Protein AF-A0A821Z9A7-F1 (afdb_monomer_lite)

Secondary structure (DSSP, 8-state):
------PPP-----------EEBTTT--EE-TT--S-BBTTS-B--HHHHHHHHHHHHH-HHHH-S-B-TTT-PBBPHHHHHTTT---

Structure (mmCIF, N/CA/C/O backbone):
data_AF-A0A821Z9A7-F1
#
_entry.id   AF-A0A821Z9A7-F1
#
loop_
_atom_site.group_PDB
_atom_site.id
_atom_site.type_symbol
_atom_site.label_atom_id
_atom_site.label_alt_id
_atom_site.label_comp_id
_atom_site.label_asym_id
_atom_site.label_entity_id
_atom_site.label_seq_id
_atom_site.pdbx_PDB_ins_code
_atom_site.Cartn_x
_atom_site.Cartn_y
_atom_site.Cartn_z
_atom_site.occupancy
_atom_site.B_iso_or_equiv
_atom_site.auth_seq_id
_atom_site.auth_comp_id
_atom_site.auth_asym_id
_atom_site.auth_atom_id
_atom_site.pdbx_PDB_model_num
ATOM 1 N N . MET A 1 1 ? -37.978 41.548 34.478 1.00 46.06 1 MET A N 1
ATOM 2 C CA . MET A 1 1 ? -38.701 40.262 34.545 1.00 46.06 1 MET A CA 1
ATOM 3 C C . MET A 1 1 ? -38.134 39.360 33.465 1.00 46.06 1 MET A C 1
ATOM 5 O O . MET A 1 1 ? -38.092 39.809 32.329 1.00 46.06 1 MET A O 1
ATOM 9 N N . SER A 1 2 ? -37.730 38.141 33.854 1.00 46.34 2 SER A N 1
ATOM 10 C CA . SER A 1 2 ? -37.523 36.964 32.983 1.00 46.34 2 SER A CA 1
ATOM 11 C C . SER A 1 2 ? -36.244 37.003 32.106 1.00 46.34 2 SER A C 1
ATOM 13 O O . SER A 1 2 ? -35.933 38.025 31.522 1.00 46.34 2 SER A O 1
ATOM 15 N N . ILE A 1 3 ? -35.428 35.956 31.942 1.00 54.69 3 ILE A N 1
ATOM 16 C CA . ILE A 1 3 ? -35.506 34.543 32.340 1.00 54.69 3 ILE A CA 1
ATOM 17 C C . ILE A 1 3 ? -34.073 33.978 32.356 1.00 54.69 3 ILE A C 1
ATOM 19 O O . ILE A 1 3 ? -33.255 34.311 31.504 1.00 54.69 3 ILE A O 1
ATOM 23 N N . ARG A 1 4 ? -33.787 33.118 33.338 1.00 59.03 4 ARG A N 1
ATOM 24 C CA . ARG A 1 4 ? -32.564 32.315 33.450 1.00 59.03 4 ARG A CA 1
ATOM 25 C C . ARG A 1 4 ? -32.531 31.271 32.331 1.00 59.03 4 ARG A C 1
ATOM 27 O O . ARG A 1 4 ? -33.442 30.450 32.265 1.00 59.03 4 ARG A O 1
ATOM 34 N N . SER A 1 5 ? -31.459 31.230 31.547 1.00 55.81 5 SER A N 1
ATOM 35 C CA . SER A 1 5 ? -31.160 30.084 30.682 1.00 55.81 5 SER A CA 1
ATOM 36 C C . SER A 1 5 ? -30.172 29.177 31.405 1.00 55.81 5 SER A C 1
ATOM 38 O O . SER A 1 5 ? -28.965 29.398 31.399 1.00 55.81 5 SER A O 1
ATOM 40 N N . ASN A 1 6 ? -30.736 28.199 32.106 1.00 58.00 6 ASN A N 1
ATOM 41 C CA . ASN A 1 6 ? -30.035 27.082 32.716 1.00 58.00 6 ASN A CA 1
ATOM 42 C C . ASN A 1 6 ? -29.750 26.058 31.606 1.00 58.00 6 ASN A C 1
ATOM 44 O O . ASN A 1 6 ? -30.677 25.391 31.148 1.00 58.00 6 ASN A O 1
ATOM 48 N N . SER A 1 7 ? -28.506 25.961 31.141 1.00 62.47 7 SER A N 1
ATOM 49 C CA . SER A 1 7 ? -28.104 24.880 30.236 1.00 62.47 7 SER A CA 1
ATOM 50 C C . SER A 1 7 ? -27.842 23.616 31.059 1.00 62.47 7 SER A C 1
ATOM 52 O O . SER A 1 7 ? -27.049 23.674 32.002 1.00 62.47 7 SER A O 1
ATOM 54 N N . PRO A 1 8 ? -28.478 22.475 30.746 1.00 59.25 8 PRO A N 1
ATOM 55 C CA . PRO A 1 8 ? -28.192 21.229 31.434 1.00 59.25 8 PRO A CA 1
ATOM 56 C C . PRO A 1 8 ? -26.767 20.748 31.123 1.00 59.25 8 PRO A C 1
ATOM 58 O O . PRO A 1 8 ? -26.374 20.565 29.973 1.00 59.25 8 PRO A O 1
ATOM 61 N N . VAL A 1 9 ? -26.011 20.536 32.198 1.00 65.06 9 VAL A N 1
ATOM 62 C CA . VAL A 1 9 ? -24.884 19.598 32.297 1.00 65.06 9 VAL A CA 1
ATOM 63 C C . VAL A 1 9 ? -25.382 18.184 31.990 1.00 65.06 9 VAL A C 1
ATOM 65 O O . VAL A 1 9 ? -26.454 17.849 32.487 1.00 65.06 9 VAL A O 1
ATOM 68 N N . VAL A 1 10 ? -24.572 17.388 31.265 1.00 50.88 10 VAL A N 1
ATOM 69 C CA . VAL A 1 10 ? -24.571 15.906 31.070 1.00 50.88 10 VAL A CA 1
ATOM 70 C C . VAL A 1 10 ? -24.391 15.601 29.570 1.00 50.88 10 VAL A C 1
ATOM 72 O O . VAL A 1 10 ? -25.224 15.958 28.754 1.00 50.88 10 VAL A O 1
ATOM 75 N N . SER A 1 11 ? -23.302 14.993 29.093 1.00 50.59 11 SER A N 1
ATOM 76 C CA . SER A 1 11 ? -22.706 13.748 29.583 1.00 50.59 11 SER A CA 1
ATOM 77 C C . SER A 1 11 ? -21.211 13.679 29.264 1.00 50.59 11 SER A C 1
ATOM 79 O O . SER A 1 11 ? -20.808 13.724 28.103 1.00 50.59 11 SER A O 1
ATOM 81 N N . THR A 1 12 ? -20.385 13.469 30.281 1.00 54.91 12 THR A N 1
ATOM 82 C CA . THR A 1 12 ? -19.038 12.912 30.143 1.00 54.91 12 THR A CA 1
ATOM 83 C C . THR A 1 12 ? -19.145 11.445 29.720 1.00 54.91 12 THR A C 1
ATOM 85 O O . THR A 1 12 ? -19.181 10.546 30.553 1.00 54.91 12 THR A O 1
ATOM 88 N N . SER A 1 13 ? -19.193 11.178 28.414 1.00 50.41 13 SER A N 1
ATOM 89 C CA . SER A 1 13 ? -18.896 9.840 27.894 1.00 50.41 13 SER A CA 1
ATOM 90 C C . SER A 1 13 ? -17.408 9.760 27.598 1.00 50.41 13 SER A C 1
ATOM 92 O O . SER A 1 13 ? -16.954 10.053 26.499 1.00 50.41 13 SER A O 1
ATOM 94 N N . ASN A 1 14 ? -16.643 9.364 28.611 1.00 49.91 14 ASN A N 1
ATOM 95 C CA . ASN A 1 14 ? -15.251 8.957 28.476 1.00 49.91 14 ASN A CA 1
ATOM 96 C C . ASN A 1 14 ? -15.209 7.571 27.799 1.00 49.91 14 ASN A C 1
ATOM 98 O O . ASN A 1 14 ? -14.861 6.567 28.413 1.00 49.91 14 ASN A O 1
ATOM 102 N N . LYS A 1 15 ? -15.663 7.488 26.543 1.00 52.38 15 LYS A N 1
ATOM 103 C CA . LYS A 1 15 ? -15.278 6.402 25.645 1.00 52.38 15 LYS A CA 1
ATOM 104 C C . LYS A 1 15 ? -13.994 6.886 25.002 1.00 52.38 15 LYS A C 1
ATOM 106 O O . LYS A 1 15 ? -14.007 7.887 24.298 1.00 52.38 15 LYS A O 1
ATOM 111 N N . GLN A 1 16 ? -12.891 6.193 25.257 1.00 53.31 16 GLN A N 1
ATOM 112 C CA . GLN A 1 16 ? -11.738 6.262 24.371 1.00 53.31 16 GLN A CA 1
ATOM 113 C C . GLN A 1 16 ? -12.242 5.825 22.990 1.00 53.31 16 GLN A C 1
ATOM 115 O O . GLN A 1 16 ? -12.306 4.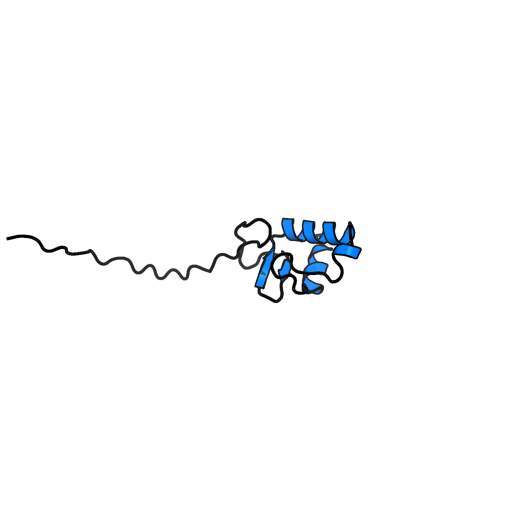633 22.697 1.00 53.31 16 GLN A O 1
ATOM 120 N N . GLU A 1 17 ? -12.716 6.770 22.179 1.00 55.41 17 GLU A N 1
ATOM 121 C CA . GLU A 1 17 ? -12.955 6.543 20.765 1.00 55.41 17 GLU A CA 1
ATOM 122 C C . GLU A 1 17 ? -11.596 6.154 20.197 1.00 55.41 17 GLU A C 1
ATOM 124 O O . GLU A 1 17 ? -10.720 6.998 19.995 1.00 55.41 17 GLU A O 1
ATOM 129 N N . LYS A 1 18 ? -11.377 4.843 20.029 1.00 60.16 18 LYS A N 1
ATOM 130 C CA . LYS A 1 18 ? -10.282 4.340 19.208 1.00 60.16 18 LYS A CA 1
ATOM 131 C C . LYS A 1 18 ? -10.416 5.086 17.891 1.00 60.16 18 LYS A C 1
ATOM 133 O O . LYS A 1 18 ? -11.433 4.939 17.215 1.00 60.16 18 LYS A O 1
ATOM 138 N N . LYS A 1 19 ? -9.445 5.954 17.590 1.00 66.75 19 LYS A N 1
ATOM 139 C CA . LYS A 1 19 ? -9.411 6.687 16.326 1.00 66.75 19 LYS A CA 1
ATOM 140 C C . LYS A 1 19 ? -9.566 5.648 15.227 1.00 66.75 19 LYS A C 1
AT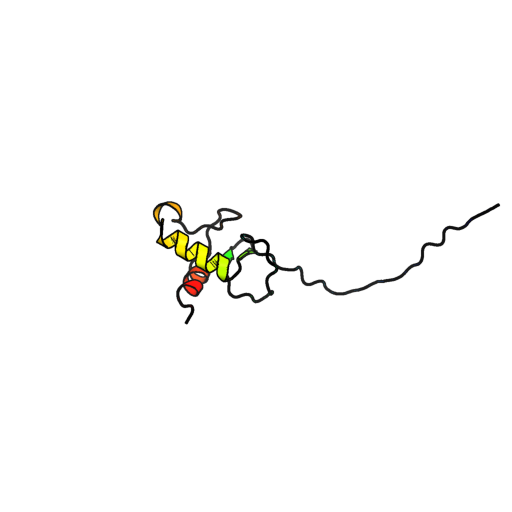OM 142 O O . LYS A 1 19 ? -8.738 4.748 15.115 1.00 66.75 19 LYS A O 1
ATOM 147 N N . LYS A 1 20 ? -10.679 5.735 14.509 1.00 76.25 20 LYS A N 1
ATOM 148 C CA . LYS A 1 20 ? -11.010 4.823 13.425 1.00 76.25 20 LYS A CA 1
ATOM 149 C C . LYS A 1 20 ? -9.924 4.959 12.368 1.00 76.25 20 LYS A C 1
ATOM 151 O O . LYS A 1 20 ? -9.647 6.067 11.906 1.00 76.25 20 LYS A O 1
ATOM 156 N N . THR A 1 21 ? -9.271 3.852 12.044 1.00 88.94 21 THR A N 1
ATOM 157 C CA . THR A 1 21 ? -8.279 3.815 10.974 1.00 88.94 21 THR A CA 1
ATOM 158 C C . THR A 1 21 ? -9.026 3.810 9.650 1.00 88.94 21 THR A C 1
ATOM 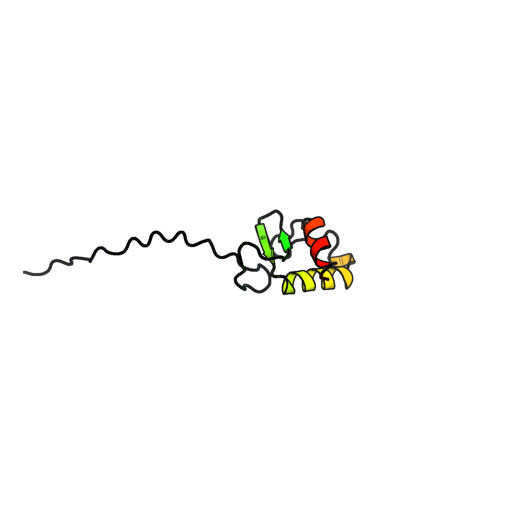160 O O . THR A 1 21 ? -9.984 3.061 9.497 1.00 88.94 21 THR A O 1
ATOM 163 N N . ILE A 1 22 ? -8.624 4.647 8.697 1.00 92.56 22 ILE A N 1
ATOM 164 C CA . ILE A 1 22 ? -9.307 4.778 7.405 1.00 92.56 22 ILE A CA 1
ATOM 165 C C . ILE A 1 22 ? -8.363 4.353 6.285 1.00 92.56 22 ILE A C 1
ATOM 167 O O . ILE A 1 22 ? -7.177 4.687 6.300 1.00 92.56 22 ILE A O 1
ATOM 171 N N . CYS A 1 23 ? -8.898 3.629 5.303 1.00 93.25 23 CYS A N 1
ATOM 172 C CA . CYS A 1 23 ? -8.173 3.273 4.095 1.00 93.25 23 CYS A CA 1
ATOM 173 C C . CYS A 1 23 ? -7.881 4.519 3.251 1.00 93.25 23 CYS A C 1
ATOM 175 O O . CYS A 1 23 ? -8.806 5.184 2.788 1.00 93.25 23 CYS A O 1
ATOM 177 N N . GLY A 1 24 ? -6.608 4.779 2.964 1.00 89.31 24 GLY A N 1
ATOM 178 C CA . GLY A 1 24 ? -6.164 5.908 2.144 1.00 89.31 24 GLY A CA 1
ATOM 179 C C . GLY A 1 24 ? -6.555 5.834 0.664 1.00 89.31 24 GLY A C 1
ATOM 180 O O . GLY A 1 24 ? -6.392 6.815 -0.053 1.00 89.31 24 GLY A O 1
ATOM 181 N N . ALA A 1 25 ? -7.059 4.687 0.192 1.00 91.06 25 ALA A N 1
ATOM 182 C CA . ALA A 1 25 ? -7.450 4.484 -1.206 1.00 91.06 25 ALA A CA 1
ATOM 183 C C . ALA A 1 25 ? -8.973 4.476 -1.422 1.00 91.06 25 ALA A C 1
ATOM 185 O O . ALA A 1 25 ? -9.455 5.141 -2.333 1.00 91.06 25 ALA A O 1
ATOM 186 N N . CYS A 1 26 ? -9.737 3.740 -0.604 1.00 93.19 26 CYS A N 1
ATOM 187 C CA . CYS A 1 26 ? -11.196 3.638 -0.757 1.00 93.19 26 CYS A CA 1
ATOM 188 C C . CYS A 1 26 ? -12.000 4.409 0.299 1.00 93.19 26 CYS A C 1
ATOM 190 O O . CYS A 1 26 ? -13.210 4.534 0.156 1.00 93.19 26 CYS A O 1
ATOM 192 N N . GLY A 1 27 ? -11.361 4.910 1.362 1.00 91.19 27 GLY A N 1
ATOM 193 C CA . GLY A 1 27 ? -12.045 5.623 2.444 1.00 91.19 27 GLY A CA 1
ATOM 194 C C . GLY A 1 27 ? -12.827 4.732 3.416 1.00 91.19 27 GLY A C 1
ATOM 195 O O . GLY A 1 27 ? -13.461 5.257 4.328 1.00 91.19 27 GLY A O 1
ATOM 196 N N . ASN A 1 28 ? -12.779 3.405 3.262 1.00 92.56 28 ASN A N 1
ATOM 197 C CA . ASN A 1 28 ? -13.439 2.489 4.192 1.00 92.56 28 ASN A CA 1
ATOM 198 C C . ASN A 1 28 ? -12.767 2.509 5.568 1.00 92.56 28 ASN A C 1
ATOM 200 O O . ASN A 1 28 ? -11.544 2.637 5.679 1.00 92.56 28 ASN A O 1
ATOM 204 N N . GLU A 1 29 ? -13.577 2.330 6.606 1.00 93.38 29 GLU A N 1
ATOM 205 C CA . GLU A 1 29 ? -13.099 2.110 7.967 1.00 93.38 29 GLU A CA 1
ATOM 206 C C . GLU A 1 29 ? -12.401 0.751 8.071 1.00 93.38 29 GLU A C 1
ATOM 208 O O . GLU A 1 29 ? -12.851 -0.246 7.504 1.00 93.38 29 GLU A O 1
ATOM 213 N N . LEU A 1 30 ? -11.270 0.737 8.765 1.00 91.12 30 LEU A N 1
ATOM 214 C CA . LEU A 1 30 ? -10.400 -0.412 8.936 1.00 91.12 30 LEU A CA 1
ATOM 215 C C . LEU A 1 30 ? -10.368 -0.813 10.400 1.00 91.12 30 LEU A C 1
ATOM 217 O O . LEU A 1 30 ? -10.237 0.030 11.293 1.00 91.12 30 LEU A O 1
ATOM 221 N N . GLU A 1 31 ? -10.400 -2.121 10.620 1.00 87.12 31 GLU A N 1
ATOM 222 C CA . GLU A 1 31 ? -10.075 -2.685 11.920 1.00 87.12 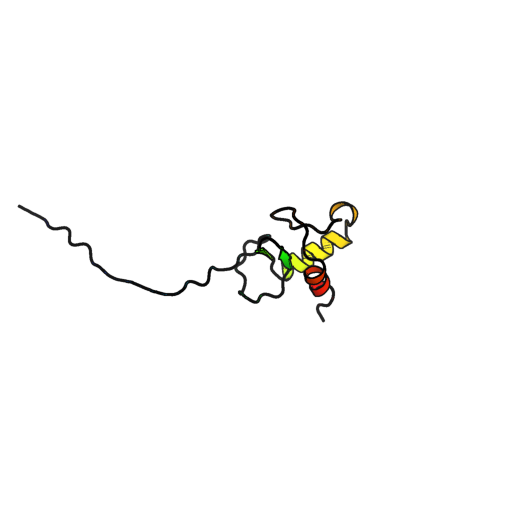31 GLU A CA 1
ATOM 223 C C . GLU A 1 31 ? -8.640 -2.286 12.317 1.00 87.12 31 GLU A C 1
ATOM 225 O O . GLU A 1 31 ? -7.751 -2.253 11.456 1.00 87.12 31 GLU A O 1
ATOM 230 N N . PRO A 1 32 ? -8.373 -2.008 13.607 1.00 81.75 32 PRO A N 1
ATOM 231 C CA . PRO A 1 32 ? -7.040 -1.623 14.078 1.00 81.75 32 PRO A CA 1
ATOM 232 C C . PRO A 1 32 ? -5.934 -2.612 13.678 1.00 81.75 32 PRO A C 1
ATOM 234 O O . PRO A 1 32 ? -4.824 -2.191 13.362 1.00 81.75 32 PRO A O 1
ATOM 237 N N . ASP A 1 33 ? -6.266 -3.904 13.636 1.00 81.12 33 ASP A N 1
ATOM 238 C CA . ASP A 1 33 ? -5.365 -5.015 13.316 1.00 81.12 33 ASP A CA 1
ATOM 239 C C . ASP A 1 33 ? -5.575 -5.566 11.889 1.00 81.12 33 ASP A C 1
ATOM 241 O O . ASP A 1 33 ? -5.336 -6.743 11.621 1.00 81.12 33 ASP A O 1
ATOM 245 N N . HIS A 1 34 ? -6.050 -4.740 10.948 1.00 86.81 34 HIS A N 1
ATOM 246 C CA . HIS A 1 34 ? -6.210 -5.160 9.549 1.00 86.81 34 HIS A CA 1
ATOM 247 C C . HIS A 1 34 ? -4.886 -5.678 8.933 1.00 86.81 34 HIS A C 1
ATOM 249 O O . HIS A 1 34 ? -3.793 -5.218 9.268 1.00 86.81 34 HIS A O 1
ATOM 255 N N . SER A 1 35 ? -4.985 -6.607 7.980 1.00 86.88 35 SER A N 1
ATOM 256 C CA . SER A 1 35 ? -3.834 -7.267 7.339 1.00 86.88 35 SER A CA 1
ATOM 257 C C . SER A 1 35 ? -3.315 -6.573 6.074 1.00 86.88 35 SER A C 1
ATOM 259 O O . SER A 1 35 ? -2.459 -7.122 5.380 1.00 86.88 35 SER A O 1
ATOM 261 N N . GLY A 1 36 ? -3.843 -5.396 5.736 1.00 90.06 36 GLY A N 1
ATOM 262 C CA . GLY A 1 36 ? -3.457 -4.672 4.529 1.00 90.06 36 GLY A CA 1
ATOM 263 C C . GLY A 1 36 ? -2.132 -3.914 4.658 1.00 90.06 36 GLY A C 1
ATOM 264 O O . GLY A 1 36 ? -1.407 -4.021 5.649 1.00 90.06 36 GLY A O 1
ATOM 265 N N . ILE A 1 37 ? -1.784 -3.151 3.623 1.00 91.12 37 ILE A N 1
ATOM 266 C CA . ILE A 1 37 ? -0.529 -2.403 3.571 1.00 91.12 37 ILE A CA 1
ATOM 267 C C . ILE A 1 37 ? -0.600 -1.189 4.493 1.00 91.12 37 ILE A C 1
ATOM 269 O O . ILE A 1 37 ? -1.526 -0.382 4.426 1.00 91.12 37 ILE A O 1
ATOM 273 N N . GLN A 1 38 ? 0.450 -1.013 5.290 1.00 90.50 38 GLN A N 1
ATOM 274 C CA . GLN A 1 38 ? 0.699 0.196 6.056 1.00 90.50 38 GLN A CA 1
ATOM 275 C C . GLN A 1 38 ? 1.969 0.885 5.545 1.00 90.50 38 GLN A C 1
ATOM 277 O O . GLN A 1 38 ? 3.041 0.284 5.451 1.00 90.50 38 GLN A O 1
ATOM 282 N N . CYS A 1 39 ? 1.851 2.167 5.213 1.00 89.38 39 CYS A N 1
ATOM 283 C CA . CYS A 1 39 ? 2.984 3.029 4.898 1.00 89.38 39 CYS A CA 1
ATOM 284 C C . CYS A 1 39 ? 3.761 3.391 6.173 1.00 89.38 39 CYS A C 1
ATOM 286 O O . CYS A 1 39 ? 3.178 3.512 7.247 1.00 89.38 39 CYS A O 1
ATOM 288 N N . VAL A 1 40 ? 5.059 3.682 6.043 1.00 87.38 40 VAL A N 1
ATOM 289 C CA . VAL A 1 40 ? 5.928 4.142 7.144 1.00 87.38 40 VAL A CA 1
ATOM 290 C C . VAL A 1 40 ? 5.447 5.429 7.831 1.00 87.38 40 VAL A C 1
ATOM 292 O O . VAL A 1 40 ? 5.788 5.673 8.981 1.00 87.38 40 VAL A O 1
ATOM 295 N N . GLN A 1 41 ? 4.637 6.242 7.144 1.00 88.94 41 GLN A N 1
ATOM 296 C CA . GLN A 1 41 ? 4.001 7.444 7.704 1.00 88.94 41 GLN A CA 1
ATOM 297 C C . GLN A 1 41 ? 2.671 7.157 8.420 1.00 88.94 41 GLN A C 1
ATOM 299 O O . GLN A 1 41 ? 2.034 8.079 8.919 1.00 88.94 41 GLN A O 1
ATOM 304 N N . GLY A 1 42 ? 2.219 5.900 8.444 1.00 88.69 42 GLY A N 1
ATOM 305 C CA . GLY A 1 42 ? 0.956 5.507 9.064 1.00 88.69 42 GLY A CA 1
ATOM 306 C C . GLY A 1 42 ? -0.276 5.647 8.165 1.00 88.69 42 GLY A C 1
ATOM 307 O O . GLY A 1 42 ? -1.379 5.741 8.686 1.00 88.69 42 GLY A O 1
ATOM 308 N N . HIS A 1 43 ? -0.130 5.656 6.833 1.00 90.81 43 HIS A N 1
ATOM 309 C CA . HIS A 1 43 ? -1.278 5.489 5.925 1.00 90.81 43 HIS A CA 1
ATOM 310 C C . HIS A 1 43 ? -1.632 4.009 5.803 1.00 90.81 43 HIS A C 1
ATOM 312 O O . HIS A 1 43 ? -0.750 3.194 5.536 1.00 90.81 43 HIS A O 1
ATOM 318 N N . HIS A 1 44 ? -2.905 3.677 5.982 1.00 92.00 44 HIS A N 1
ATOM 319 C CA . HIS A 1 44 ? -3.406 2.307 5.964 1.00 92.00 44 HIS A CA 1
ATOM 320 C C . HIS A 1 44 ? -4.183 2.036 4.675 1.00 92.00 44 HIS A C 1
ATOM 322 O O . HIS A 1 44 ? -4.893 2.912 4.183 1.00 92.00 44 HIS A O 1
ATOM 328 N N . PHE A 1 45 ? -4.084 0.824 4.141 1.00 92.31 45 PHE A N 1
ATOM 329 C CA . PHE A 1 45 ? -4.826 0.369 2.969 1.00 92.31 45 PHE A CA 1
ATOM 330 C C . PHE A 1 45 ? -5.529 -0.944 3.302 1.00 92.31 45 PHE A C 1
ATOM 332 O O . PHE A 1 45 ? -4.905 -1.840 3.858 1.00 92.31 45 PHE A O 1
ATOM 339 N N . CYS A 1 46 ? -6.814 -1.096 2.959 1.00 92.69 46 CYS A N 1
ATOM 340 C CA . CYS A 1 46 ? -7.505 -2.376 3.151 1.00 92.69 46 CYS A CA 1
ATOM 341 C C . CYS A 1 46 ? -6.848 -3.489 2.323 1.00 92.69 46 CYS A C 1
ATOM 343 O O . CYS A 1 46 ? -6.108 -3.222 1.374 1.00 92.69 46 CYS A O 1
ATOM 345 N N . THR A 1 47 ? -7.155 -4.743 2.645 1.00 90.81 47 THR A N 1
ATOM 346 C CA . THR A 1 47 ? -6.639 -5.919 1.930 1.00 90.81 47 THR A CA 1
ATOM 347 C C . THR A 1 47 ? -6.954 -5.868 0.431 1.00 90.81 47 THR A C 1
ATOM 349 O O . THR A 1 47 ? -6.089 -6.153 -0.392 1.00 90.81 47 THR A O 1
ATOM 352 N N . GLU A 1 48 ? -8.147 -5.406 0.048 1.00 91.75 48 GLU A N 1
ATOM 353 C CA . GLU A 1 48 ? -8.546 -5.283 -1.362 1.00 91.75 48 GLU A CA 1
ATOM 354 C C . GLU A 1 48 ? -7.730 -4.219 -2.110 1.00 91.75 48 GLU A C 1
ATOM 356 O O . GLU A 1 48 ? -7.185 -4.480 -3.184 1.00 91.75 48 GLU A O 1
ATOM 361 N N . CYS A 1 49 ? -7.591 -3.022 -1.531 1.00 92.00 49 CYS A N 1
ATOM 362 C CA . CYS A 1 49 ? -6.774 -1.960 -2.117 1.00 92.00 49 CYS A CA 1
ATOM 363 C C . CYS A 1 49 ? -5.296 -2.349 -2.150 1.00 92.00 49 CYS A C 1
ATOM 365 O O . CYS A 1 49 ? -4.602 -2.020 -3.107 1.00 92.00 49 CYS A O 1
ATOM 367 N N . SER A 1 50 ? -4.830 -3.087 -1.145 1.00 91.62 50 SER A N 1
ATOM 368 C CA . SER A 1 50 ? -3.469 -3.615 -1.088 1.00 91.62 50 SER A CA 1
ATOM 369 C C . SER A 1 50 ? -3.211 -4.604 -2.222 1.00 91.62 50 SER A C 1
ATOM 371 O O . SER A 1 50 ? -2.239 -4.449 -2.956 1.00 91.62 50 SER A O 1
ATOM 373 N N . ALA A 1 51 ? -4.125 -5.552 -2.444 1.00 90.31 51 ALA A N 1
ATOM 374 C CA . ALA A 1 51 ? -4.059 -6.472 -3.575 1.00 90.31 51 ALA A CA 1
ATOM 375 C C . ALA A 1 51 ? -4.087 -5.728 -4.921 1.00 90.31 51 ALA A C 1
ATOM 377 O O . ALA A 1 51 ? -3.382 -6.107 -5.854 1.00 90.31 51 ALA A O 1
ATOM 378 N N . ASN A 1 52 ? -4.856 -4.641 -5.030 1.00 90.38 52 ASN A N 1
ATOM 379 C CA . ASN A 1 52 ? -4.863 -3.820 -6.237 1.00 90.38 52 ASN A CA 1
ATOM 380 C C . ASN A 1 52 ? -3.526 -3.092 -6.461 1.00 90.38 52 ASN A C 1
ATOM 382 O O . ASN A 1 52 ? -3.025 -3.083 -7.579 1.00 90.38 52 ASN A O 1
ATOM 386 N N . ILE A 1 53 ? -2.915 -2.537 -5.409 1.00 88.69 53 ILE A N 1
ATOM 387 C CA . ILE A 1 53 ? -1.583 -1.911 -5.480 1.00 88.69 53 ILE A CA 1
ATOM 388 C C . ILE A 1 53 ? -0.541 -2.923 -5.970 1.00 88.69 53 ILE A C 1
ATOM 390 O O . ILE A 1 53 ? 0.243 -2.614 -6.863 1.00 88.69 53 ILE A O 1
ATOM 394 N N . VAL A 1 54 ? -0.572 -4.149 -5.441 1.00 88.69 54 VAL A N 1
ATOM 395 C CA . VAL A 1 54 ? 0.290 -5.251 -5.891 1.00 88.69 54 VAL A CA 1
ATOM 396 C C . VAL A 1 54 ? 0.068 -5.559 -7.373 1.00 88.69 54 VAL A C 1
ATOM 398 O O . VAL A 1 54 ? 1.026 -5.629 -8.140 1.00 88.69 54 VAL A O 1
ATOM 401 N N . ARG A 1 55 ? -1.189 -5.700 -7.811 1.00 89.00 55 ARG A N 1
ATOM 402 C CA . ARG A 1 55 ? -1.521 -5.968 -9.221 1.00 89.00 55 ARG A CA 1
ATOM 403 C C . ARG A 1 55 ? -1.043 -4.856 -10.153 1.00 89.00 55 ARG A C 1
ATOM 405 O O . ARG A 1 55 ? 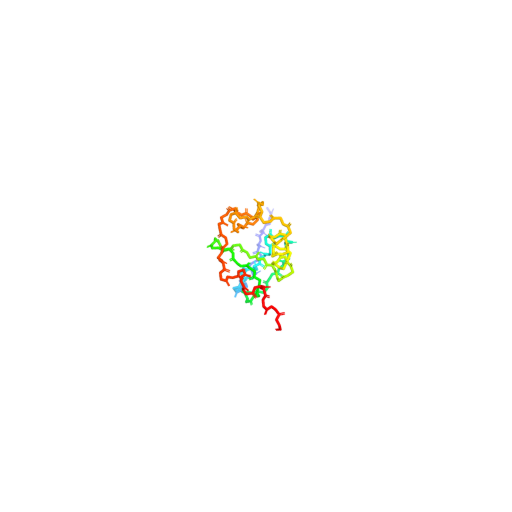-0.490 -5.161 -11.207 1.00 89.00 55 ARG A O 1
ATOM 412 N N . LEU A 1 56 ? -1.225 -3.591 -9.770 1.00 85.88 56 LEU A N 1
ATOM 413 C CA . LEU A 1 56 ? -0.746 -2.436 -10.535 1.00 85.88 56 LEU A CA 1
ATOM 414 C C . LEU A 1 56 ? 0.783 -2.427 -10.627 1.00 85.88 56 LEU A C 1
ATOM 416 O O . LEU A 1 56 ? 1.324 -2.250 -11.716 1.00 85.88 56 LEU A O 1
ATOM 420 N N . PHE A 1 57 ? 1.469 -2.715 -9.518 1.00 87.12 57 PHE A N 1
ATOM 421 C CA . PHE A 1 57 ? 2.926 -2.824 -9.487 1.00 87.12 57 PHE A CA 1
ATOM 422 C C . PHE A 1 57 ? 3.449 -3.868 -10.485 1.00 87.12 57 PHE A C 1
ATOM 424 O O . PHE A 1 57 ? 4.401 -3.594 -11.208 1.00 87.12 57 PHE A O 1
ATOM 431 N N . PHE A 1 58 ? 2.810 -5.039 -10.583 1.00 87.19 58 PHE A N 1
ATOM 432 C CA . PHE A 1 58 ? 3.206 -6.062 -11.561 1.00 87.19 58 PHE A CA 1
ATOM 433 C C . PHE A 1 58 ? 2.753 -5.772 -12.995 1.00 87.19 58 PHE A C 1
ATOM 435 O O . PHE A 1 58 ? 3.405 -6.228 -13.931 1.00 87.19 58 PHE A O 1
ATOM 442 N N . SER A 1 59 ? 1.657 -5.035 -13.181 1.00 89.00 59 SER A N 1
ATOM 443 C CA . SER A 1 59 ? 1.148 -4.694 -14.516 1.00 89.00 59 SER A CA 1
ATOM 444 C C . SER A 1 59 ? 2.001 -3.617 -15.190 1.00 89.00 59 SER A C 1
ATOM 446 O O . SER A 1 59 ? 2.226 -3.675 -16.396 1.00 89.00 59 SER A O 1
ATOM 448 N N . GLU A 1 60 ? 2.507 -2.651 -14.418 1.00 87.00 60 GLU A N 1
ATOM 449 C CA . GLU A 1 60 ? 3.274 -1.508 -14.928 1.00 87.00 60 GLU A CA 1
ATOM 450 C C . GLU A 1 60 ? 4.507 -1.199 -14.053 1.00 87.00 60 GLU A C 1
ATOM 452 O O . GLU A 1 60 ? 4.632 -0.099 -13.509 1.00 87.00 60 GLU A O 1
ATOM 457 N N . PRO A 1 61 ? 5.468 -2.128 -13.915 1.00 80.94 61 PRO A N 1
ATOM 458 C CA . PRO A 1 61 ? 6.562 -2.003 -12.945 1.00 80.94 61 PRO A CA 1
ATOM 459 C C . PRO A 1 61 ? 7.402 -0.732 -13.130 1.00 80.94 61 PRO A C 1
ATOM 461 O O . PRO A 1 61 ? 7.826 -0.115 -12.158 1.00 80.94 61 PRO A O 1
ATOM 464 N N . GLN A 1 62 ? 7.577 -0.273 -14.370 1.00 84.69 62 GLN A N 1
ATOM 465 C CA . GLN A 1 62 ? 8.288 0.970 -14.699 1.00 84.69 62 GLN A CA 1
ATOM 466 C C . GLN A 1 62 ? 7.673 2.239 -14.081 1.00 84.69 62 GLN A C 1
ATOM 468 O O . GLN A 1 62 ? 8.392 3.209 -13.859 1.00 84.69 62 GLN A O 1
ATOM 473 N N . ASN A 1 63 ? 6.370 2.228 -13.778 1.00 81.56 63 ASN A N 1
ATOM 474 C CA . ASN A 1 63 ? 5.653 3.359 -13.183 1.00 81.56 63 ASN A CA 1
ATOM 475 C C . ASN A 1 63 ? 5.609 3.292 -11.647 1.00 81.56 63 ASN A C 1
ATOM 477 O O . ASN A 1 63 ? 5.350 4.304 -10.995 1.00 81.56 63 ASN A O 1
ATOM 481 N N . TYR A 1 64 ? 5.875 2.118 -11.066 1.00 80.25 64 TYR A N 1
ATOM 482 C CA . TYR A 1 64 ? 5.691 1.852 -9.637 1.00 80.25 64 TYR A CA 1
ATOM 483 C C . TYR A 1 64 ? 6.965 1.389 -8.920 1.00 80.25 64 TYR A C 1
ATOM 485 O O . TYR A 1 64 ? 6.897 1.000 -7.756 1.00 80.25 64 TYR A O 1
ATOM 493 N N . ILE A 1 65 ? 8.125 1.456 -9.582 1.00 81.88 65 ILE A N 1
ATOM 494 C CA . ILE A 1 65 ? 9.443 1.277 -8.964 1.00 81.88 65 ILE A CA 1
ATOM 495 C C . ILE A 1 65 ? 10.077 2.665 -8.733 1.00 81.88 65 ILE A C 1
ATOM 497 O O . ILE A 1 65 ? 10.291 3.401 -9.697 1.00 81.88 65 ILE A O 1
ATOM 501 N N . PRO A 1 66 ? 10.422 3.039 -7.483 1.00 81.69 66 PRO A N 1
ATOM 502 C CA . PRO A 1 66 ? 10.279 2.257 -6.253 1.00 81.69 66 PRO A CA 1
ATOM 503 C C . PRO A 1 66 ? 8.827 2.209 -5.753 1.00 81.69 66 PRO A C 1
ATOM 505 O O . PRO A 1 66 ? 8.032 3.108 -6.034 1.00 81.69 66 PRO A O 1
ATOM 508 N N . LEU A 1 67 ? 8.498 1.163 -4.987 1.00 84.94 67 LEU A N 1
ATOM 509 C CA . LEU A 1 67 ? 7.161 0.947 -4.438 1.00 84.94 67 LEU A CA 1
ATOM 510 C C . LEU A 1 67 ? 6.786 2.081 -3.471 1.00 84.94 67 LEU A C 1
ATOM 512 O O . LEU A 1 67 ? 7.342 2.183 -2.377 1.00 84.94 67 LEU A O 1
ATOM 516 N N . ARG A 1 68 ? 5.812 2.912 -3.855 1.00 88.06 68 ARG A N 1
ATOM 517 C CA . ARG A 1 68 ? 5.421 4.125 -3.121 1.00 88.06 68 ARG A CA 1
ATOM 518 C C . ARG A 1 68 ? 3.974 4.102 -2.656 1.00 88.06 68 ARG A C 1
ATOM 520 O O . ARG A 1 68 ? 3.091 3.531 -3.289 1.00 88.06 68 ARG A O 1
ATOM 527 N N . CYS A 1 69 ? 3.732 4.788 -1.546 1.00 88.50 69 CYS A N 1
ATOM 528 C CA . CYS A 1 69 ? 2.405 5.027 -1.008 1.00 88.50 69 CYS A CA 1
ATOM 529 C C . CYS A 1 69 ? 1.617 5.945 -1.945 1.00 88.50 69 CYS A C 1
ATOM 531 O O . CYS A 1 69 ? 2.088 7.027 -2.285 1.00 88.50 69 CYS A O 1
ATOM 533 N N . VAL A 1 70 ? 0.388 5.570 -2.298 1.00 84.88 70 VAL A N 1
ATOM 534 C CA . VAL A 1 70 ? -0.462 6.373 -3.197 1.00 84.88 70 VAL A CA 1
ATOM 535 C C . VAL A 1 70 ? -0.977 7.675 -2.569 1.00 84.88 70 VAL A C 1
ATOM 537 O O . VAL A 1 70 ? -1.497 8.521 -3.284 1.00 84.88 70 VAL A O 1
ATOM 540 N N . GLN A 1 71 ? -0.834 7.848 -1.249 1.00 86.50 71 GLN A N 1
ATOM 541 C CA . GLN A 1 71 ? -1.307 9.039 -0.534 1.00 86.50 71 GLN A CA 1
ATOM 542 C C . GLN A 1 71 ? -0.199 10.061 -0.252 1.00 86.50 71 GLN A C 1
ATOM 544 O O . GLN A 1 71 ? -0.426 11.260 -0.371 1.00 86.50 71 GLN A O 1
ATOM 549 N N . CYS A 1 72 ? 1.000 9.611 0.133 1.00 90.31 72 CYS A N 1
ATOM 550 C CA . CYS A 1 72 ? 2.113 10.509 0.470 1.00 90.31 72 CYS A CA 1
ATOM 551 C C . CYS A 1 72 ? 3.345 10.352 -0.420 1.00 90.31 72 CYS A C 1
ATOM 553 O O . CYS A 1 72 ? 4.325 11.060 -0.212 1.00 90.31 72 CYS A O 1
ATOM 555 N N . HIS A 1 73 ? 3.320 9.426 -1.384 1.00 89.19 73 HIS A N 1
ATOM 556 C CA . HIS A 1 73 ? 4.404 9.160 -2.336 1.00 89.19 73 HIS A CA 1
ATOM 557 C C . HIS A 1 73 ? 5.761 8.801 -1.706 1.00 89.19 73 HIS A C 1
ATOM 559 O O . HIS A 1 73 ? 6.772 8.762 -2.402 1.00 89.19 73 HIS A O 1
ATOM 565 N N . ILE A 1 74 ? 5.774 8.487 -0.408 1.00 89.12 74 ILE A N 1
ATOM 566 C CA . ILE A 1 74 ? 6.923 7.936 0.313 1.00 89.12 74 ILE A CA 1
ATOM 567 C C . ILE A 1 74 ? 6.942 6.421 0.129 1.00 89.12 74 ILE A C 1
ATOM 569 O O . ILE A 1 74 ? 5.891 5.788 -0.011 1.00 89.12 74 ILE A O 1
ATOM 573 N N . ASP A 1 75 ? 8.141 5.855 0.145 1.00 85.25 75 ASP A N 1
ATOM 574 C CA . ASP A 1 75 ? 8.372 4.430 -0.038 1.00 85.25 75 ASP A CA 1
ATOM 575 C C . ASP A 1 75 ? 7.562 3.586 0.963 1.00 85.25 75 ASP A C 1
ATOM 577 O O . ASP A 1 75 ? 7.474 3.873 2.165 1.00 85.25 75 ASP A O 1
ATOM 581 N N . LEU A 1 76 ? 6.918 2.544 0.441 1.00 85.81 76 LEU A N 1
ATOM 582 C CA . LEU A 1 76 ? 6.261 1.523 1.249 1.00 85.81 76 LEU A CA 1
ATOM 583 C C . LEU A 1 76 ? 7.307 0.543 1.769 1.00 85.81 76 LEU A C 1
ATOM 585 O O . LEU A 1 76 ? 8.308 0.273 1.112 1.00 85.81 76 LEU A O 1
ATOM 589 N N . ASN A 1 77 ? 7.047 -0.028 2.945 1.00 82.62 77 ASN A N 1
ATOM 590 C CA . ASN A 1 77 ? 7.896 -1.084 3.475 1.00 82.62 77 ASN A CA 1
ATOM 591 C C . ASN A 1 77 ? 7.746 -2.349 2.598 1.00 82.62 77 ASN A C 1
ATOM 593 O O . ASN A 1 77 ? 6.642 -2.910 2.563 1.00 82.62 77 ASN A O 1
ATOM 597 N N . PRO A 1 78 ? 8.821 -2.826 1.935 1.00 82.31 78 PRO A N 1
ATOM 598 C CA . PRO A 1 78 ? 8.767 -4.006 1.073 1.00 82.31 78 PRO A CA 1
ATOM 599 C C . PRO A 1 78 ? 8.239 -5.240 1.802 1.00 82.31 78 PRO A C 1
ATOM 601 O O . PRO A 1 78 ? 7.420 -5.961 1.251 1.00 82.31 78 PRO A O 1
ATOM 604 N N . SER A 1 79 ? 8.587 -5.429 3.078 1.00 83.19 79 SER A N 1
ATOM 605 C CA . SER A 1 79 ? 8.135 -6.586 3.859 1.00 83.19 79 SER A CA 1
ATOM 606 C C . SER A 1 79 ? 6.621 -6.617 4.069 1.00 83.19 79 SER A C 1
ATOM 608 O O . SER A 1 79 ? 6.033 -7.685 4.216 1.00 83.19 79 SER A O 1
ATOM 610 N N . VAL A 1 80 ? 5.963 -5.454 4.106 1.00 80.88 80 VAL A N 1
ATOM 611 C CA . VAL A 1 80 ? 4.499 -5.376 4.245 1.00 80.88 80 VAL A CA 1
ATOM 612 C C . VAL A 1 80 ? 3.819 -5.651 2.905 1.00 80.88 80 VAL A C 1
ATOM 614 O O . VAL A 1 80 ? 2.763 -6.280 2.869 1.00 80.88 80 VAL A O 1
ATOM 617 N N . PHE A 1 81 ? 4.443 -5.220 1.810 1.00 84.06 81 PHE A N 1
ATOM 618 C CA . PHE A 1 81 ? 4.007 -5.535 0.455 1.00 84.06 81 PHE A CA 1
ATOM 619 C C . PHE A 1 81 ? 4.165 -7.025 0.133 1.00 84.06 81 PHE A C 1
ATOM 621 O O . PHE A 1 81 ? 3.227 -7.640 -0.359 1.00 84.06 81 PHE A O 1
ATOM 628 N N . GLU A 1 82 ? 5.303 -7.627 0.478 1.00 84.69 82 GLU A N 1
ATOM 629 C CA . GLU A 1 82 ? 5.590 -9.050 0.266 1.00 84.69 82 GLU A CA 1
ATOM 630 C C . GLU A 1 82 ? 4.569 -9.959 0.959 1.00 84.69 82 GLU A C 1
ATOM 632 O O . GLU A 1 82 ? 4.161 -10.965 0.388 1.00 84.69 82 GLU A O 1
ATOM 637 N N . ARG A 1 83 ? 4.063 -9.571 2.138 1.00 83.69 83 ARG A N 1
ATOM 638 C CA . ARG A 1 83 ? 2.972 -10.297 2.821 1.00 83.69 83 ARG A CA 1
ATOM 639 C C . ARG A 1 83 ? 1.681 -10.368 2.007 1.00 83.69 83 ARG A C 1
ATOM 641 O O . ARG A 1 83 ? 0.897 -11.287 2.203 1.00 83.69 83 ARG A O 1
ATOM 648 N N . GLN A 1 84 ? 1.449 -9.414 1.107 1.00 82.88 84 GLN A N 1
ATOM 649 C CA . GLN A 1 84 ? 0.277 -9.429 0.228 1.00 82.88 84 GLN A CA 1
ATOM 650 C C . GLN A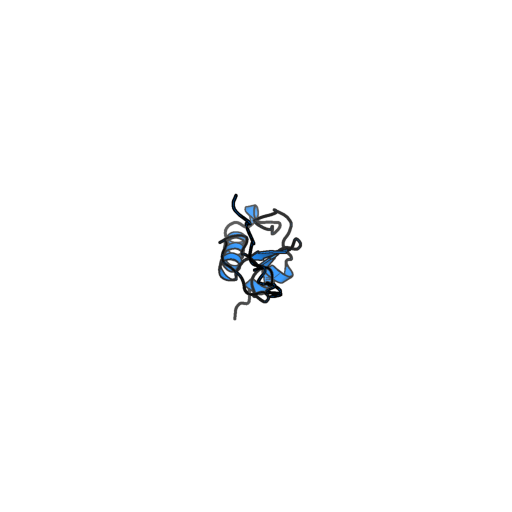 1 84 ? 0.448 -10.392 -0.960 1.00 82.88 84 GLN A C 1
ATOM 652 O O . GLN A 1 84 ? -0.519 -10.640 -1.676 1.00 82.88 84 GLN A O 1
ATOM 657 N N . LEU A 1 85 ? 1.657 -10.926 -1.187 1.00 79.75 85 LEU A N 1
ATOM 658 C CA . LEU A 1 85 ? 1.950 -11.871 -2.271 1.00 79.75 85 LEU A CA 1
ATOM 659 C C . LEU A 1 85 ? 1.598 -13.321 -1.914 1.00 79.75 85 LEU A C 1
ATOM 661 O O . LEU A 1 85 ? 1.418 -14.132 -2.815 1.00 79.75 85 LEU A O 1
ATOM 665 N N . THR A 1 86 ? 1.498 -13.646 -0.623 1.00 71.06 86 THR A N 1
ATOM 666 C CA . THR A 1 86 ? 1.327 -15.016 -0.111 1.00 71.06 86 THR A CA 1
ATOM 667 C C . THR A 1 86 ? -0.009 -15.203 0.608 1.00 71.06 86 THR A C 1
ATOM 669 O O . THR A 1 86 ? -0.053 -15.835 1.658 1.00 71.06 86 THR A O 1
ATOM 672 N N . LEU A 1 87 ? -1.090 -14.596 0.110 1.00 60.62 87 LEU A N 1
ATOM 673 C CA . LEU A 1 87 ? -2.440 -14.862 0.621 1.00 60.62 87 LEU A CA 1
ATOM 674 C C . LEU A 1 87 ? -2.840 -16.308 0.250 1.00 60.62 87 LEU A C 1
ATOM 676 O O . LEU A 1 87 ? -3.525 -16.516 -0.749 1.00 60.62 87 LEU A O 1
ATOM 680 N N . GLU A 1 88 ? -2.354 -17.284 1.021 1.00 48.09 88 GLU A N 1
ATOM 681 C CA . GLU A 1 88 ? -2.818 -18.682 1.055 1.00 48.09 88 GLU A CA 1
ATOM 682 C C . GLU A 1 88 ? -3.794 -18.905 2.216 1.00 48.09 88 GLU A C 1
ATOM 684 O O . GLU A 1 88 ? -3.525 -18.397 3.332 1.00 48.09 88 GLU A O 1
#

Foldseek 3Di:
DDDDDDDDDDDPPPDPPPPFQAAPPPRDTDDPPALAFAAPVGHGHHLVVLLVLLVVCVVCVVVQPVPADPRPRHGTDVVSSVSSVPPD

pLDDT: mean 79.53, std 14.42, range [46.06, 93.38]

Radius of gyration: 21.0 Å; chains: 1; bounding box: 49×59×50 Å

Sequence (88 aa):
MSIRSNSPVVSTSNKQEKKKTICGACGNELEPDHSGIQCVQGHHFCTECSANIVRLFFSEPQNYIPLRCVQCHIDLNPSVFERQLTLE